Protein AF-A0A9D1H1B8-F1 (afdb_monomer_lite)

Secondary structure (DSSP, 8-state):
-HHHHHHHHHHHHHHHHHHHHHHHHHHHHHTS---------SHHHHHHHHHHHHHH-TTS-EEEEE----HHHHHHHHHHHHH-TTEEEEE-

Structure (mmCIF, N/CA/C/O backbone):
data_AF-A0A9D1H1B8-F1
#
_entry.id   AF-A0A9D1H1B8-F1
#
loop_
_atom_site.group_PDB
_atom_site.id
_atom_site.type_symbol
_atom_site.label_atom_id
_atom_site.label_alt_id
_atom_site.label_comp_id
_atom_site.label_asym_id
_atom_site.label_entity_id
_atom_site.label_seq_id
_atom_site.pdbx_PDB_ins_code
_atom_site.Cartn_x
_atom_site.Cartn_y
_atom_site.Cartn_z
_atom_site.occupancy
_atom_site.B_iso_or_equiv
_atom_site.auth_seq_id
_atom_site.auth_comp_id
_atom_site.auth_asym_id
_atom_site.auth_atom_id
_atom_site.pdbx_PDB_model_num
ATOM 1 N N . MET A 1 1 ? 4.278 0.724 -60.662 1.00 61.91 1 MET A N 1
ATOM 2 C CA . MET A 1 1 ? 4.460 1.867 -59.735 1.00 61.91 1 MET A CA 1
ATOM 3 C C . MET A 1 1 ? 3.502 1.814 -58.543 1.00 61.91 1 MET A C 1
ATOM 5 O O . MET A 1 1 ? 3.972 1.926 -57.423 1.00 61.91 1 MET A O 1
ATOM 9 N N . GLN A 1 2 ? 2.201 1.561 -58.735 1.00 66.50 2 GLN A N 1
ATOM 10 C CA . GLN A 1 2 ? 1.218 1.510 -57.635 1.00 66.50 2 GLN A CA 1
ATOM 11 C C . GLN A 1 2 ? 1.444 0.368 -56.618 1.00 66.50 2 GLN A C 1
ATOM 13 O O . GLN A 1 2 ? 1.323 0.590 -55.419 1.00 66.50 2 GLN A O 1
ATOM 18 N N . THR A 1 3 ? 1.859 -0.827 -57.056 1.00 73.62 3 THR A N 1
ATOM 19 C CA . THR A 1 3 ? 2.101 -1.983 -56.164 1.00 73.62 3 THR A CA 1
ATOM 20 C C . THR A 1 3 ? 3.218 -1.735 -55.147 1.00 73.62 3 THR A C 1
ATOM 22 O O . THR A 1 3 ? 3.091 -2.106 -53.985 1.00 73.62 3 THR A O 1
ATOM 25 N N . ALA A 1 4 ? 4.292 -1.057 -55.561 1.00 76.06 4 ALA A N 1
ATOM 26 C CA . ALA A 1 4 ? 5.395 -0.699 -54.670 1.00 76.06 4 ALA A CA 1
ATOM 27 C C . ALA A 1 4 ? 4.954 0.307 -53.590 1.00 76.06 4 ALA A C 1
ATOM 29 O O . ALA A 1 4 ? 5.362 0.189 -52.439 1.00 76.06 4 ALA A O 1
ATOM 30 N N . ALA A 1 5 ? 4.069 1.247 -53.940 1.00 79.56 5 ALA A N 1
ATOM 31 C CA . ALA A 1 5 ? 3.506 2.208 -52.993 1.00 79.56 5 ALA A CA 1
ATOM 32 C C . ALA A 1 5 ? 2.575 1.543 -51.964 1.00 79.56 5 ALA A C 1
ATOM 34 O O . ALA A 1 5 ? 2.617 1.891 -50.788 1.00 79.56 5 ALA A O 1
ATOM 35 N N . ILE A 1 6 ? 1.779 0.551 -52.379 1.00 84.62 6 ILE A N 1
ATOM 36 C CA . ILE A 1 6 ? 0.905 -0.206 -51.468 1.00 84.62 6 ILE A CA 1
ATOM 37 C C . ILE A 1 6 ? 1.736 -0.990 -50.447 1.00 84.62 6 ILE A C 1
ATOM 39 O O . ILE A 1 6 ? 1.474 -0.895 -49.252 1.00 84.62 6 ILE A O 1
ATOM 43 N N . ILE A 1 7 ? 2.780 -1.696 -50.898 1.00 87.00 7 ILE A N 1
ATOM 44 C CA . ILE A 1 7 ? 3.687 -2.440 -50.009 1.00 87.00 7 ILE A CA 1
ATOM 45 C C . ILE A 1 7 ? 4.341 -1.496 -48.992 1.00 87.00 7 ILE A C 1
ATOM 47 O O . ILE A 1 7 ? 4.406 -1.818 -47.806 1.00 87.00 7 ILE A O 1
ATOM 51 N N . LEU A 1 8 ? 4.768 -0.310 -49.436 1.00 86.94 8 LEU A N 1
ATOM 52 C CA . LEU A 1 8 ? 5.352 0.706 -48.562 1.00 86.94 8 LEU A CA 1
ATOM 53 C C . LEU A 1 8 ? 4.374 1.128 -47.451 1.00 86.94 8 LEU A C 1
ATOM 55 O O . LEU A 1 8 ? 4.740 1.131 -46.278 1.00 86.94 8 LEU A O 1
ATOM 59 N N . ILE A 1 9 ? 3.119 1.424 -47.805 1.00 86.94 9 ILE A N 1
ATOM 60 C CA . ILE A 1 9 ? 2.077 1.823 -46.846 1.00 86.94 9 ILE A CA 1
ATOM 61 C C . ILE A 1 9 ? 1.798 0.696 -45.845 1.00 86.94 9 ILE A C 1
ATOM 63 O O . ILE A 1 9 ? 1.715 0.947 -44.643 1.00 86.94 9 ILE A O 1
ATOM 67 N N . THR A 1 10 ? 1.702 -0.553 -46.307 1.00 85.25 10 THR A N 1
ATOM 68 C CA . THR A 1 10 ? 1.468 -1.707 -45.428 1.00 85.25 10 THR A CA 1
ATOM 69 C C . THR A 1 10 ? 2.597 -1.887 -44.414 1.00 85.25 10 THR A C 1
ATOM 71 O O . THR A 1 10 ? 2.325 -2.080 -43.230 1.00 85.25 10 THR A O 1
ATOM 74 N N . VAL A 1 11 ? 3.860 -1.762 -44.834 1.00 88.44 11 VAL A N 1
ATOM 75 C CA . VAL A 1 11 ? 5.014 -1.852 -43.922 1.00 88.44 11 VAL A CA 1
ATOM 76 C C . VAL A 1 11 ? 4.986 -0.726 -42.885 1.00 88.44 11 VAL A C 1
ATOM 78 O O . VAL A 1 11 ? 5.194 -0.986 -41.700 1.00 88.44 11 VAL A O 1
ATOM 81 N N . MET A 1 12 ? 4.665 0.506 -43.294 1.00 82.88 12 MET A N 1
ATOM 82 C CA . MET A 1 12 ? 4.555 1.635 -42.362 1.00 82.88 12 MET A CA 1
ATOM 83 C C . MET A 1 12 ? 3.455 1.420 -41.316 1.00 82.88 12 MET A C 1
ATOM 85 O O . MET A 1 12 ? 3.678 1.692 -40.138 1.00 82.88 12 MET A O 1
ATOM 89 N N . LEU A 1 13 ? 2.299 0.879 -41.714 1.00 87.44 13 LEU A N 1
ATOM 90 C CA . LEU A 1 13 ? 1.200 0.577 -40.792 1.00 87.44 13 LEU A CA 1
ATOM 91 C C . LEU A 1 13 ? 1.566 -0.523 -39.786 1.00 87.44 13 LEU A C 1
ATOM 93 O O . LEU A 1 13 ? 1.244 -0.395 -38.605 1.00 87.44 13 LEU A O 1
ATOM 97 N N . VAL A 1 14 ? 2.276 -1.570 -40.219 1.00 86.12 14 VAL A N 1
ATOM 98 C CA . VAL A 1 14 ? 2.738 -2.648 -39.326 1.00 86.12 14 VAL A CA 1
ATOM 99 C C . VAL A 1 14 ? 3.762 -2.127 -38.316 1.00 86.12 14 VAL A C 1
ATOM 101 O O . VAL A 1 14 ? 3.646 -2.419 -37.126 1.00 86.12 14 VAL A O 1
ATOM 104 N N . ILE A 1 15 ? 4.726 -1.313 -38.759 1.00 87.00 15 ILE A N 1
ATOM 105 C CA . ILE A 1 15 ? 5.718 -0.693 -37.866 1.00 87.00 15 ILE A CA 1
ATOM 106 C C . ILE A 1 15 ? 5.020 0.220 -36.856 1.00 87.00 15 ILE A C 1
ATOM 108 O O . ILE A 1 15 ? 5.301 0.142 -35.662 1.00 87.00 15 ILE A O 1
ATOM 112 N N . PHE A 1 16 ? 4.079 1.049 -37.307 1.00 82.12 16 PHE A N 1
ATOM 113 C CA . PHE A 1 16 ? 3.335 1.947 -36.429 1.00 82.12 16 PHE A CA 1
ATOM 114 C C . PHE A 1 16 ? 2.501 1.177 -35.395 1.00 82.12 16 PHE A C 1
ATOM 116 O O . PHE A 1 16 ? 2.539 1.504 -34.210 1.00 82.12 16 PHE A O 1
ATOM 123 N N . GLY A 1 17 ? 1.824 0.102 -35.809 1.00 77.50 17 GLY A N 1
ATOM 124 C CA . GLY A 1 17 ? 1.099 -0.792 -34.904 1.00 77.50 17 GLY A CA 1
ATOM 125 C C . GLY A 1 17 ? 2.011 -1.449 -33.862 1.00 77.50 17 GLY A C 1
ATOM 126 O O . GLY A 1 17 ? 1.671 -1.475 -32.680 1.00 77.50 17 GLY A O 1
ATOM 127 N N . ALA A 1 18 ? 3.197 -1.912 -34.268 1.00 79.88 18 ALA A N 1
ATOM 128 C CA . ALA A 1 18 ? 4.181 -2.494 -33.357 1.00 79.88 18 ALA A CA 1
ATOM 129 C C . ALA A 1 18 ? 4.727 -1.465 -32.351 1.00 79.88 18 ALA A C 1
ATOM 131 O O . ALA A 1 18 ? 4.854 -1.772 -31.166 1.00 79.88 18 ALA A O 1
ATOM 132 N N . VAL A 1 19 ? 4.998 -0.232 -32.793 1.00 77.56 19 VAL A N 1
ATOM 133 C CA . VAL A 1 19 ? 5.440 0.870 -31.920 1.00 77.56 19 VAL A CA 1
ATOM 134 C C . VAL A 1 19 ? 4.349 1.248 -30.918 1.00 77.56 19 VAL A C 1
ATOM 136 O O . VAL A 1 19 ? 4.641 1.377 -29.729 1.00 77.56 19 VAL A O 1
ATOM 139 N N . LEU A 1 20 ? 3.091 1.368 -31.355 1.00 74.94 20 LEU A N 1
ATOM 140 C CA . LEU A 1 20 ? 1.958 1.632 -30.463 1.00 74.94 20 LEU A CA 1
ATOM 141 C C . LEU A 1 20 ? 1.771 0.512 -29.432 1.00 74.94 20 LEU A C 1
ATOM 143 O O . LEU A 1 20 ? 1.563 0.795 -28.252 1.00 74.94 20 LEU A O 1
ATOM 147 N N . PHE A 1 21 ? 1.900 -0.750 -29.848 1.00 71.69 21 PHE A N 1
ATOM 148 C CA . PHE A 1 21 ? 1.793 -1.904 -28.955 1.00 71.69 21 PHE A CA 1
ATOM 149 C C . PHE A 1 21 ? 2.927 -1.945 -27.917 1.00 71.69 21 PHE A C 1
ATOM 151 O O . PHE A 1 21 ? 2.670 -2.144 -26.728 1.00 71.69 21 PHE A O 1
ATOM 158 N N . LEU A 1 22 ? 4.173 -1.692 -28.335 1.00 68.88 22 LEU A N 1
ATOM 159 C CA . LEU A 1 22 ? 5.340 -1.598 -27.446 1.00 68.88 22 LEU A CA 1
ATOM 160 C C . LEU A 1 22 ? 5.258 -0.399 -26.486 1.00 68.88 22 LEU A C 1
ATOM 162 O O . LEU A 1 22 ? 5.680 -0.500 -25.335 1.00 68.88 22 LEU A O 1
ATOM 166 N N . SER A 1 23 ? 4.697 0.728 -26.931 1.00 63.66 23 SER A N 1
ATOM 167 C CA . SER A 1 23 ? 4.476 1.907 -26.087 1.00 63.66 23 SER A CA 1
ATOM 168 C C . SER A 1 23 ? 3.385 1.657 -25.045 1.00 63.66 23 SER A C 1
ATOM 170 O O . SER A 1 23 ? 3.591 1.938 -23.867 1.00 63.66 23 SER A O 1
ATOM 172 N N . GLY A 1 24 ? 2.249 1.082 -25.450 1.00 57.62 24 GLY A N 1
ATOM 173 C CA . GLY A 1 24 ? 1.145 0.764 -24.542 1.00 57.62 24 GLY A CA 1
ATOM 174 C C . GLY A 1 24 ? 1.510 -0.302 -23.505 1.00 57.62 24 GLY A C 1
ATOM 175 O O . GLY A 1 24 ? 1.126 -0.186 -22.345 1.00 57.62 24 GLY A O 1
ATOM 176 N N . THR A 1 25 ? 2.309 -1.307 -23.880 1.00 58.84 25 THR A N 1
ATOM 177 C CA . THR A 1 25 ? 2.819 -2.310 -22.928 1.00 58.84 25 THR A CA 1
ATOM 178 C C . THR A 1 25 ? 3.855 -1.729 -21.967 1.00 58.84 25 THR A C 1
ATOM 180 O O . THR A 1 25 ? 3.825 -2.070 -20.786 1.00 58.84 25 THR A O 1
ATOM 183 N N . ARG A 1 26 ? 4.721 -0.803 -22.412 1.00 49.81 26 ARG A N 1
ATOM 184 C CA . ARG A 1 26 ? 5.615 -0.056 -21.508 1.00 49.81 26 ARG A CA 1
ATOM 185 C C . ARG A 1 26 ? 4.844 0.760 -20.469 1.00 49.81 26 ARG A C 1
ATOM 187 O O . ARG A 1 26 ? 5.218 0.710 -19.302 1.00 49.81 26 ARG A O 1
ATOM 194 N N . ASP A 1 27 ? 3.771 1.441 -20.865 1.00 50.25 27 ASP A N 1
ATOM 195 C CA . ASP A 1 27 ? 2.907 2.207 -19.950 1.00 50.25 27 ASP A CA 1
ATOM 196 C C . ASP A 1 27 ? 2.083 1.313 -19.010 1.00 50.25 27 ASP A C 1
ATOM 198 O O . ASP A 1 27 ? 1.843 1.664 -17.853 1.00 50.25 27 ASP A O 1
ATOM 202 N N . TYR A 1 28 ? 1.665 0.133 -19.474 1.00 47.84 28 TYR A N 1
ATOM 203 C CA . TYR A 1 28 ? 0.948 -0.833 -18.642 1.00 47.84 28 TYR A CA 1
ATOM 204 C C . TYR A 1 28 ? 1.862 -1.458 -17.576 1.00 47.84 28 TYR A C 1
ATOM 206 O O . TYR A 1 28 ? 1.452 -1.620 -16.430 1.00 47.84 28 TYR A O 1
ATOM 214 N N . ILE A 1 29 ? 3.122 -1.749 -17.921 1.00 50.62 29 ILE A N 1
ATOM 215 C CA . ILE A 1 29 ? 4.093 -2.368 -17.005 1.00 50.62 29 ILE A CA 1
ATOM 216 C C . ILE A 1 29 ? 4.660 -1.355 -15.995 1.00 50.62 29 ILE A C 1
ATOM 218 O O . ILE A 1 29 ? 4.965 -1.736 -14.867 1.00 50.62 29 ILE A O 1
ATOM 222 N N . THR A 1 30 ? 4.761 -0.065 -16.321 1.00 46.50 30 THR A N 1
ATOM 223 C CA . THR A 1 30 ? 5.228 0.963 -15.363 1.00 46.50 30 THR A CA 1
ATOM 224 C C . THR A 1 30 ? 4.132 1.509 -14.445 1.00 46.50 30 THR A C 1
ATOM 226 O O . THR A 1 30 ? 4.450 2.091 -13.410 1.00 46.50 30 THR A O 1
ATOM 229 N N . ARG A 1 31 ? 2.848 1.254 -14.738 1.00 47.94 31 ARG A N 1
ATOM 230 C CA . ARG A 1 31 ? 1.730 1.443 -13.788 1.00 47.94 31 ARG A CA 1
ATOM 231 C C . ARG A 1 31 ? 1.655 0.366 -12.696 1.00 47.94 31 ARG A C 1
ATOM 233 O O . ARG A 1 31 ? 0.751 0.404 -11.862 1.00 47.94 31 ARG A O 1
ATOM 240 N N . SER A 1 32 ? 2.596 -0.577 -12.678 1.00 47.94 32 SER A N 1
ATOM 241 C CA . SER A 1 32 ? 2.698 -1.620 -11.656 1.00 47.94 32 SER A CA 1
ATO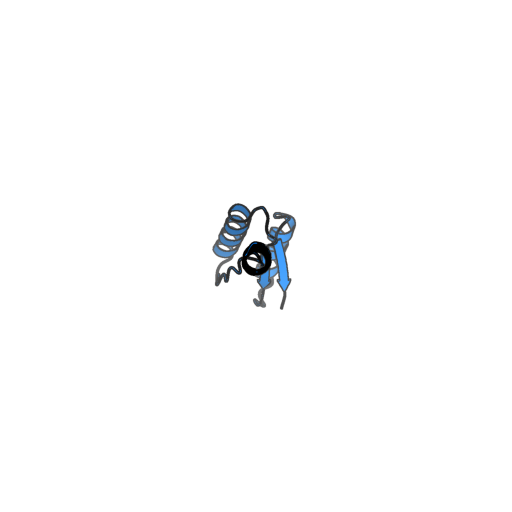M 242 C C . SER A 1 32 ? 3.184 -1.025 -10.332 1.00 47.94 32 SER A C 1
ATOM 244 O O . SER A 1 32 ? 4.379 -0.982 -10.068 1.00 47.94 32 SER A O 1
ATOM 246 N N . SER A 1 33 ? 2.231 -0.569 -9.517 1.00 51.09 33 SER A N 1
ATOM 247 C CA . SER A 1 33 ? 2.343 -0.313 -8.074 1.00 51.09 33 SER A CA 1
ATOM 248 C C . SER A 1 33 ? 3.459 0.661 -7.648 1.00 51.09 33 SER A C 1
ATOM 250 O O . SER A 1 33 ? 4.608 0.249 -7.507 1.00 51.09 33 SER A O 1
ATOM 252 N N . PRO A 1 34 ? 3.167 1.946 -7.359 1.00 56.31 34 PRO A N 1
ATOM 253 C CA . PRO A 1 34 ? 4.160 2.840 -6.765 1.00 56.31 34 PRO A CA 1
ATOM 254 C C . PRO A 1 34 ? 4.690 2.244 -5.448 1.00 56.31 34 PRO A C 1
ATOM 256 O O . PRO A 1 34 ? 3.971 2.150 -4.455 1.00 56.31 34 PRO A O 1
ATOM 259 N N . PHE A 1 35 ? 5.955 1.818 -5.443 1.00 56.81 35 PHE A N 1
ATOM 260 C CA . PHE A 1 35 ? 6.619 1.290 -4.254 1.00 56.81 35 PHE A CA 1
ATOM 261 C C . PHE A 1 35 ? 7.087 2.452 -3.378 1.00 56.81 35 PHE A C 1
ATOM 263 O O . PHE A 1 35 ? 8.006 3.188 -3.7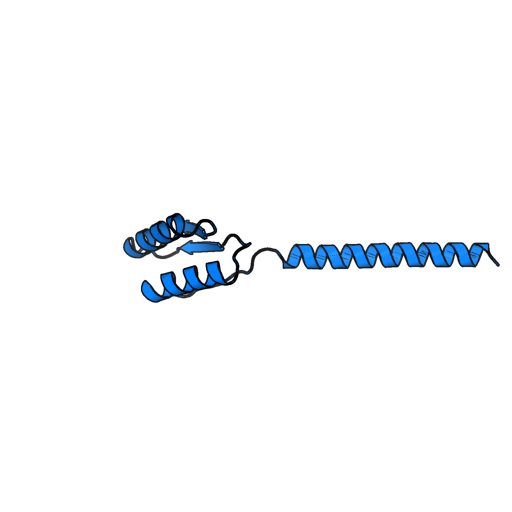37 1.00 56.81 35 PHE A O 1
ATOM 270 N N . LEU A 1 36 ? 6.461 2.616 -2.213 1.00 61.34 36 LEU A N 1
ATOM 271 C CA . LEU A 1 36 ? 6.854 3.607 -1.217 1.00 61.34 36 LEU A CA 1
ATOM 272 C C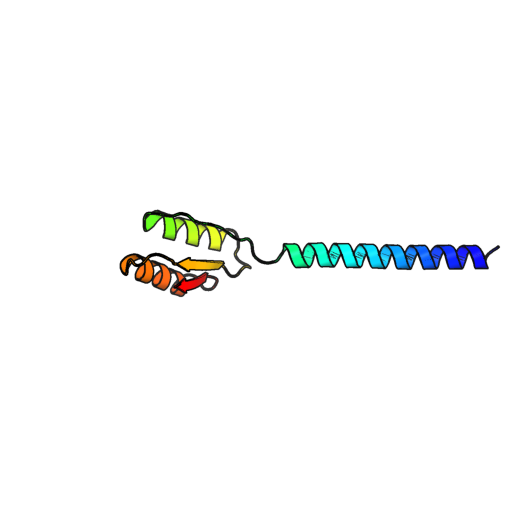 . LEU A 1 36 ? 7.606 2.907 -0.080 1.00 61.34 36 LEU A C 1
ATOM 274 O O . LEU A 1 36 ? 7.017 2.171 0.710 1.00 61.34 36 LEU A O 1
ATOM 278 N N . LEU A 1 37 ? 8.914 3.141 0.017 1.00 60.72 37 LEU A N 1
ATOM 279 C CA . LEU A 1 37 ? 9.715 2.678 1.149 1.00 60.72 37 LEU A CA 1
ATOM 280 C C . LEU A 1 37 ? 9.640 3.709 2.277 1.00 60.72 37 LEU A C 1
ATOM 282 O O . LEU A 1 37 ? 10.210 4.795 2.181 1.00 60.72 37 LEU A O 1
ATOM 286 N N . LEU A 1 38 ? 8.942 3.358 3.355 1.00 64.50 38 LEU A N 1
ATOM 287 C CA . LEU A 1 38 ? 8.836 4.181 4.556 1.00 64.50 38 LEU A CA 1
ATOM 288 C C . LEU A 1 38 ? 9.732 3.609 5.652 1.00 64.50 38 LEU A C 1
ATOM 290 O O . LEU A 1 38 ? 9.448 2.556 6.216 1.00 64.50 38 LEU A O 1
ATOM 294 N N . ASN A 1 39 ? 10.812 4.318 5.972 1.00 64.44 39 ASN A N 1
ATOM 295 C CA . ASN A 1 39 ? 11.619 4.033 7.155 1.00 64.44 39 ASN A CA 1
ATOM 296 C C . ASN A 1 39 ? 11.105 4.882 8.319 1.00 64.44 39 ASN A C 1
ATOM 298 O O . ASN A 1 39 ? 11.590 5.988 8.552 1.00 64.44 39 ASN A O 1
ATOM 302 N N . ALA A 1 40 ? 10.082 4.393 9.009 1.00 64.50 40 ALA A N 1
ATOM 303 C CA . ALA A 1 40 ? 9.474 5.116 10.111 1.00 64.50 40 ALA A CA 1
ATOM 304 C C . ALA A 1 40 ? 9.787 4.419 11.440 1.00 64.50 40 ALA A C 1
ATOM 306 O O . ALA A 1 40 ? 9.549 3.227 11.615 1.00 64.50 40 ALA A O 1
ATOM 307 N N . ARG A 1 41 ? 10.371 5.186 12.368 1.00 67.62 41 ARG A N 1
ATOM 308 C CA . ARG A 1 41 ? 10.838 4.716 13.686 1.00 67.62 41 ARG A CA 1
ATOM 309 C C . ARG A 1 41 ? 9.856 5.012 14.825 1.00 67.62 41 ARG A C 1
ATOM 311 O O . ARG A 1 41 ? 10.127 4.645 15.958 1.00 67.62 41 ARG A O 1
ATOM 318 N N . ASN A 1 42 ? 8.757 5.709 14.532 1.00 76.00 42 ASN A N 1
ATOM 319 C CA . ASN A 1 42 ? 7.744 6.122 15.502 1.00 76.00 42 ASN A CA 1
ATOM 320 C C . ASN A 1 42 ? 6.339 5.899 14.912 1.00 76.00 42 ASN A C 1
ATOM 322 O O . ASN A 1 42 ? 6.122 6.140 13.721 1.00 76.00 42 ASN A O 1
ATOM 326 N N . LYS A 1 43 ? 5.402 5.473 15.763 1.00 77.62 43 LYS A N 1
ATOM 327 C CA . LYS A 1 43 ? 3.978 5.244 15.491 1.00 77.62 43 LYS A CA 1
ATOM 328 C C . LYS A 1 43 ? 3.328 6.371 14.692 1.00 77.62 43 LYS A C 1
ATOM 330 O O . LYS A 1 43 ? 2.759 6.110 13.634 1.00 77.62 43 LYS A O 1
ATOM 335 N N . ASP A 1 44 ? 3.467 7.613 15.151 1.00 82.31 44 ASP A N 1
ATOM 336 C CA . ASP A 1 44 ? 2.773 8.757 14.542 1.00 82.31 44 ASP A CA 1
ATOM 337 C C . ASP A 1 44 ? 3.221 8.985 13.093 1.00 82.31 44 ASP A C 1
ATOM 339 O O . ASP A 1 44 ? 2.432 9.321 12.209 1.00 82.31 44 ASP A O 1
ATOM 343 N N . SER A 1 45 ? 4.507 8.742 12.827 1.00 83.38 45 SER A N 1
ATOM 344 C CA . SER A 1 45 ? 5.084 8.868 11.491 1.00 83.38 45 SER A CA 1
ATOM 345 C C . SER A 1 45 ? 4.556 7.792 10.540 1.00 83.38 45 SER A C 1
ATOM 347 O O . SER A 1 45 ? 4.345 8.080 9.359 1.00 83.38 45 SER A O 1
ATOM 349 N N . ILE A 1 46 ? 4.306 6.578 11.041 1.00 84.19 46 ILE A N 1
ATOM 350 C CA . ILE A 1 46 ? 3.753 5.472 10.249 1.00 84.19 46 ILE A CA 1
ATOM 351 C C . ILE A 1 46 ? 2.318 5.773 9.873 1.00 84.19 46 ILE A C 1
ATOM 353 O O . ILE A 1 46 ? 1.996 5.777 8.689 1.00 84.19 46 ILE A O 1
ATOM 357 N N . GLU A 1 47 ? 1.479 6.088 10.855 1.00 86.19 47 GLU A N 1
ATOM 358 C CA . GLU A 1 47 ? 0.077 6.401 10.603 1.00 86.19 47 GLU A CA 1
ATOM 359 C C . GLU A 1 47 ? -0.067 7.565 9.617 1.00 86.19 47 GLU A C 1
ATOM 361 O O . GLU A 1 47 ? -0.769 7.440 8.610 1.00 86.19 47 GLU A O 1
ATOM 366 N N . TYR A 1 48 ? 0.664 8.661 9.840 1.00 87.50 48 TYR A N 1
ATOM 367 C CA . TYR A 1 48 ? 0.657 9.799 8.928 1.00 87.50 48 TYR A CA 1
ATOM 368 C C . TYR A 1 48 ? 1.062 9.398 7.504 1.00 87.50 48 TYR A C 1
ATOM 370 O O . TYR A 1 48 ? 0.401 9.777 6.535 1.00 87.50 48 TYR A O 1
ATOM 378 N N . SER A 1 49 ? 2.135 8.618 7.362 1.00 85.94 49 SER A N 1
ATOM 379 C CA . SER A 1 49 ? 2.662 8.241 6.048 1.00 85.94 49 SER A CA 1
ATOM 380 C C . SER A 1 49 ? 1.724 7.300 5.299 1.00 85.94 49 SER A C 1
ATOM 382 O O . SER A 1 49 ? 1.516 7.480 4.099 1.00 85.94 49 SER A O 1
ATOM 384 N N . VAL A 1 50 ? 1.110 6.343 5.998 1.00 86.06 50 VAL A N 1
ATOM 385 C CA . VAL A 1 50 ? 0.141 5.405 5.419 1.00 86.06 50 VAL A CA 1
ATOM 386 C C . VAL A 1 50 ? -1.121 6.141 4.977 1.00 86.06 50 VAL A C 1
ATOM 388 O O . VAL A 1 50 ? -1.538 6.000 3.828 1.00 86.06 50 VAL A O 1
ATOM 391 N N . ARG A 1 51 ? -1.683 7.007 5.829 1.00 88.50 51 ARG A N 1
ATOM 392 C CA . ARG A 1 51 ? -2.856 7.827 5.477 1.00 88.50 51 ARG A CA 1
ATOM 393 C C . ARG A 1 51 ? -2.567 8.760 4.306 1.00 88.50 51 ARG A C 1
ATOM 395 O O . ARG A 1 51 ? -3.390 8.912 3.403 1.00 88.50 51 ARG A O 1
ATOM 402 N N . ARG A 1 52 ? -1.382 9.374 4.290 1.00 87.69 52 ARG A N 1
ATOM 403 C CA . ARG A 1 52 ? -0.943 10.226 3.182 1.00 87.69 52 ARG A CA 1
ATOM 404 C C . ARG A 1 52 ? -0.814 9.430 1.885 1.00 87.69 52 ARG A C 1
ATOM 406 O O . ARG A 1 52 ? -1.258 9.920 0.851 1.00 87.69 52 ARG A O 1
ATOM 413 N N . ALA A 1 53 ? -0.250 8.224 1.930 1.00 83.69 53 ALA A N 1
ATOM 414 C CA . ALA A 1 53 ? -0.145 7.349 0.767 1.00 83.69 53 ALA A CA 1
ATOM 415 C C . ALA A 1 53 ? -1.531 6.945 0.240 1.00 83.69 53 ALA A C 1
ATOM 417 O O . ALA A 1 53 ? -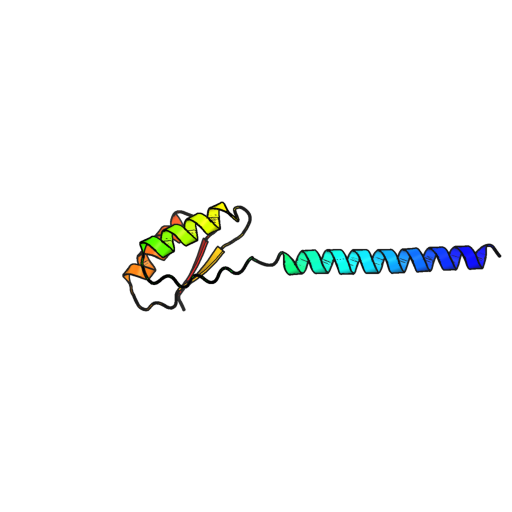1.788 7.100 -0.951 1.00 83.69 53 ALA A O 1
ATOM 418 N N . ALA A 1 54 ? -2.453 6.539 1.117 1.00 84.62 54 ALA A N 1
ATOM 419 C CA . ALA A 1 54 ? -3.828 6.198 0.743 1.00 84.62 54 ALA A CA 1
ATOM 420 C C . ALA A 1 54 ? -4.545 7.362 0.046 1.00 84.62 54 ALA A C 1
ATOM 422 O O . ALA A 1 54 ? -5.196 7.174 -0.980 1.00 84.62 54 ALA A O 1
ATOM 423 N N . LYS A 1 55 ? -4.347 8.588 0.544 1.00 87.38 55 LYS A N 1
ATOM 424 C CA . LYS A 1 55 ? -4.909 9.798 -0.065 1.00 87.38 55 LYS A CA 1
ATOM 425 C C . LYS A 1 55 ? -4.281 10.145 -1.417 1.00 87.38 55 LYS A C 1
ATOM 427 O O . LYS A 1 55 ? -4.978 10.638 -2.299 1.00 87.38 55 LYS A O 1
ATOM 432 N N . LEU A 1 56 ? -2.971 9.947 -1.571 1.00 84.62 56 LEU A N 1
ATOM 433 C CA . LEU A 1 56 ? -2.256 10.239 -2.819 1.00 84.62 56 LEU A CA 1
ATOM 434 C C . LEU A 1 56 ? -2.557 9.212 -3.916 1.00 84.62 56 LEU A C 1
ATOM 436 O O . LEU A 1 56 ? -2.519 9.557 -5.096 1.00 84.62 56 LEU A O 1
ATOM 440 N N . TYR A 1 57 ? -2.873 7.976 -3.531 1.00 82.44 57 TYR A N 1
ATOM 441 C CA . TYR A 1 57 ? -3.049 6.850 -4.444 1.00 82.44 57 TYR A CA 1
ATOM 442 C C . TYR A 1 57 ? -4.390 6.123 -4.214 1.00 82.44 57 TYR A C 1
ATOM 444 O O . TYR A 1 57 ? -4.394 4.925 -3.932 1.00 82.44 57 TYR A O 1
ATOM 452 N N . PRO A 1 58 ? -5.545 6.800 -4.373 1.00 80.62 58 PRO A N 1
ATOM 453 C CA . PRO A 1 58 ? -6.858 6.240 -4.029 1.00 80.62 58 PRO A CA 1
ATOM 454 C C . PRO A 1 58 ? -7.287 5.043 -4.897 1.00 80.62 58 PRO A C 1
ATOM 456 O O . PRO A 1 58 ? -8.193 4.312 -4.522 1.00 80.62 58 PRO A O 1
ATOM 459 N N . GLY A 1 59 ? -6.653 4.832 -6.056 1.00 80.50 59 GLY A N 1
ATOM 460 C CA . GLY A 1 59 ? -6.921 3.697 -6.952 1.00 80.50 59 GLY A CA 1
ATOM 461 C C . GLY A 1 59 ? -5.927 2.539 -6.839 1.00 80.50 59 GLY A C 1
ATOM 462 O O . GLY A 1 59 ? -5.971 1.633 -7.665 1.00 80.50 59 GLY A O 1
ATOM 463 N N . TYR A 1 60 ? -5.001 2.585 -5.878 1.00 78.81 60 TYR A N 1
ATOM 464 C CA . TYR A 1 60 ? -3.936 1.592 -5.741 1.00 78.81 60 TYR A CA 1
ATOM 465 C C . TYR A 1 60 ? -4.054 0.839 -4.424 1.00 78.81 60 TYR A C 1
ATOM 467 O O . TYR A 1 60 ? -4.388 1.424 -3.397 1.00 78.81 60 TYR A O 1
ATOM 475 N N . THR A 1 61 ? -3.703 -0.444 -4.450 1.00 81.88 61 THR A N 1
ATOM 476 C CA . THR A 1 61 ? -3.482 -1.232 -3.237 1.00 81.88 61 THR A CA 1
ATOM 477 C C . THR A 1 61 ? -2.087 -0.944 -2.683 1.00 81.88 61 THR A C 1
ATOM 479 O O . THR A 1 61 ? -1.086 -1.056 -3.392 1.00 81.88 61 THR A O 1
ATOM 482 N N . ILE A 1 62 ? -2.015 -0.568 -1.412 1.00 81.00 62 ILE A N 1
ATOM 483 C CA . ILE A 1 62 ? -0.797 -0.200 -0.696 1.00 81.00 62 ILE A CA 1
ATOM 484 C C . ILE A 1 62 ? -0.335 -1.399 0.122 1.00 81.00 62 ILE A C 1
ATOM 486 O O . ILE A 1 62 ? -0.977 -1.785 1.094 1.00 81.00 62 ILE A O 1
ATOM 490 N N . TYR A 1 63 ? 0.814 -1.961 -0.239 1.00 81.44 63 TYR A N 1
ATOM 491 C CA . TYR A 1 63 ? 1.431 -3.058 0.500 1.00 81.44 63 TYR A CA 1
ATOM 492 C C . TYR A 1 63 ? 2.443 -2.516 1.506 1.00 81.44 63 TYR A C 1
ATOM 494 O O . TYR A 1 63 ? 3.377 -1.804 1.136 1.00 81.44 63 TYR A O 1
ATOM 502 N N . ILE A 1 64 ? 2.287 -2.885 2.775 1.00 81.81 64 ILE A N 1
ATOM 503 C CA . ILE A 1 64 ? 3.198 -2.499 3.854 1.00 81.81 64 ILE A CA 1
ATOM 504 C C . ILE A 1 64 ? 3.855 -3.756 4.403 1.00 81.81 64 ILE A C 1
ATOM 506 O O . ILE A 1 64 ? 3.187 -4.623 4.963 1.00 81.81 64 ILE A O 1
ATOM 510 N N . VAL A 1 65 ? 5.178 -3.840 4.272 1.00 82.31 65 VAL A N 1
ATOM 511 C CA . VAL A 1 65 ? 5.965 -4.940 4.836 1.00 82.31 65 VAL A CA 1
ATOM 512 C C . VAL A 1 65 ? 6.464 -4.537 6.218 1.00 82.31 65 VAL A C 1
ATOM 514 O O . VAL A 1 65 ? 7.358 -3.700 6.347 1.00 82.31 65 VAL A O 1
ATOM 517 N N . ASN A 1 66 ? 5.899 -5.147 7.253 1.00 82.31 66 ASN A N 1
ATOM 518 C CA . ASN A 1 66 ? 6.343 -4.969 8.624 1.00 82.31 66 ASN A CA 1
ATOM 519 C C . ASN A 1 66 ? 7.432 -5.987 8.966 1.00 82.31 66 ASN A C 1
ATOM 521 O O . ASN A 1 66 ? 7.166 -7.185 8.977 1.00 82.31 66 ASN A O 1
ATOM 525 N N . ARG A 1 67 ? 8.631 -5.493 9.287 1.00 82.81 67 ARG A N 1
ATOM 526 C CA . ARG A 1 67 ? 9.757 -6.297 9.801 1.00 82.81 67 ARG A CA 1
ATOM 527 C C . ARG A 1 67 ? 10.038 -6.049 11.285 1.00 82.81 67 ARG A C 1
ATOM 529 O O . ARG A 1 67 ? 11.025 -6.548 11.816 1.00 82.81 67 ARG A O 1
ATOM 536 N N . SER A 1 68 ? 9.233 -5.214 11.945 1.00 80.38 68 SER A N 1
ATOM 537 C CA . SER A 1 68 ? 9.431 -4.915 13.359 1.00 80.38 68 SER A CA 1
ATOM 538 C C . SER A 1 68 ? 8.954 -6.0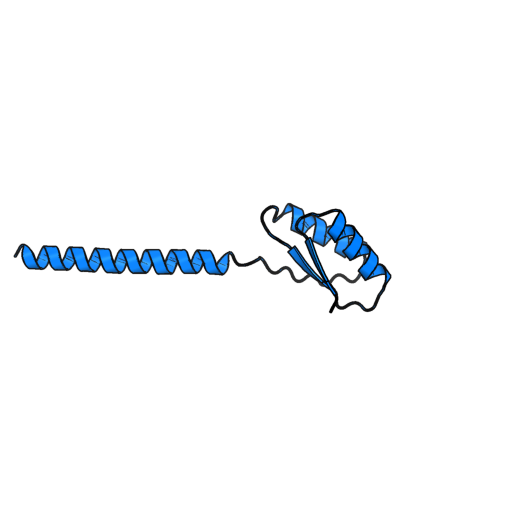91 14.221 1.00 80.38 68 SER A C 1
ATOM 540 O O . SER A 1 68 ? 7.831 -6.575 14.024 1.00 80.38 68 SER A O 1
ATOM 542 N N . PRO A 1 69 ? 9.755 -6.540 15.206 1.00 82.19 69 PRO A N 1
ATOM 543 C CA . PRO A 1 69 ? 9.307 -7.519 16.192 1.00 82.19 69 PRO A CA 1
ATOM 544 C C . PRO A 1 69 ? 8.355 -6.911 17.237 1.00 82.19 69 PRO A C 1
ATOM 546 O O . PRO A 1 69 ? 7.767 -7.652 18.019 1.00 82.19 69 PRO A O 1
ATOM 549 N N . ASP A 1 70 ? 8.200 -5.584 17.257 1.00 86.31 70 ASP A N 1
ATOM 550 C CA . ASP A 1 70 ? 7.382 -4.865 18.231 1.00 86.31 70 ASP A CA 1
ATOM 551 C C . ASP A 1 70 ? 5.873 -5.184 18.077 1.00 86.31 70 ASP A C 1
ATOM 553 O O . ASP A 1 70 ? 5.293 -4.947 17.007 1.00 86.31 70 ASP A O 1
ATOM 557 N N . PRO A 1 71 ? 5.208 -5.717 19.122 1.00 83.94 71 PRO A N 1
ATOM 558 C CA . PRO A 1 71 ? 3.776 -5.997 19.089 1.00 83.94 71 PRO A CA 1
ATOM 559 C C . PRO A 1 71 ? 2.912 -4.734 18.976 1.00 83.94 71 PRO A C 1
ATOM 561 O O . PRO A 1 71 ? 1.838 -4.804 18.373 1.00 83.94 71 PRO A O 1
ATOM 564 N N . GLU A 1 72 ? 3.359 -3.584 19.493 1.00 84.50 72 GLU A N 1
ATOM 565 C CA . GLU A 1 72 ? 2.612 -2.327 19.369 1.00 84.50 72 GLU A CA 1
ATOM 566 C C . GLU A 1 72 ? 2.537 -1.901 17.898 1.00 84.50 72 GLU A C 1
ATOM 568 O O . GLU A 1 72 ? 1.460 -1.594 17.379 1.00 84.50 72 GLU A O 1
ATOM 573 N N . MET A 1 73 ? 3.664 -2.006 17.188 1.00 82.38 73 MET A N 1
ATOM 574 C CA . MET A 1 73 ? 3.740 -1.759 15.751 1.00 82.38 73 MET A CA 1
ATOM 575 C C . MET A 1 73 ? 2.740 -2.602 14.955 1.00 82.38 73 MET A C 1
ATOM 577 O O . MET A 1 73 ? 2.022 -2.097 14.087 1.00 82.38 73 MET A O 1
ATOM 581 N N . ARG A 1 74 ? 2.653 -3.899 15.274 1.00 86.12 74 ARG A N 1
ATOM 582 C CA . ARG A 1 74 ? 1.698 -4.814 14.633 1.00 86.12 74 ARG A CA 1
ATOM 583 C C . ARG A 1 74 ? 0.256 -4.398 14.896 1.00 86.12 74 ARG A C 1
ATOM 585 O O . ARG A 1 74 ? -0.560 -4.452 13.975 1.00 86.12 74 ARG A O 1
ATOM 592 N N . ALA A 1 75 ? -0.061 -3.977 16.119 1.00 87.75 75 ALA A N 1
ATOM 593 C CA . ALA A 1 75 ? -1.402 -3.528 16.476 1.00 87.75 75 ALA A CA 1
ATOM 594 C C . ALA A 1 75 ? -1.816 -2.285 15.672 1.00 87.75 75 ALA A C 1
ATOM 596 O O . ALA A 1 75 ? -2.918 -2.254 15.124 1.00 87.75 75 ALA A O 1
ATOM 597 N N . ILE A 1 76 ? -0.916 -1.309 15.522 1.00 87.38 76 ILE A N 1
ATOM 598 C CA . ILE A 1 76 ? -1.157 -0.083 14.745 1.00 87.38 76 ILE A CA 1
ATOM 599 C C . ILE A 1 76 ? -1.402 -0.406 13.273 1.00 87.38 76 ILE A C 1
ATOM 601 O O . ILE A 1 76 ? -2.401 0.021 12.701 1.00 87.38 76 ILE A O 1
ATOM 605 N N . LEU A 1 77 ? -0.520 -1.196 12.658 1.00 86.75 77 LEU A N 1
ATOM 606 C CA . LEU A 1 77 ? -0.667 -1.576 11.253 1.00 86.75 77 LEU A CA 1
ATOM 607 C C . LEU A 1 77 ? -1.951 -2.377 11.015 1.00 86.75 77 LEU A C 1
ATOM 609 O O . LEU A 1 77 ? -2.626 -2.174 10.011 1.00 86.75 77 LEU A O 1
ATOM 613 N N . THR A 1 78 ? -2.331 -3.235 11.962 1.00 88.25 78 THR A N 1
ATOM 614 C CA . THR A 1 78 ? -3.598 -3.976 11.905 1.00 88.25 78 THR A CA 1
ATOM 615 C C . THR A 1 78 ? -4.806 -3.046 12.015 1.00 88.25 78 THR A C 1
ATOM 617 O O . THR A 1 78 ? -5.798 -3.265 11.322 1.00 88.25 78 THR A O 1
AT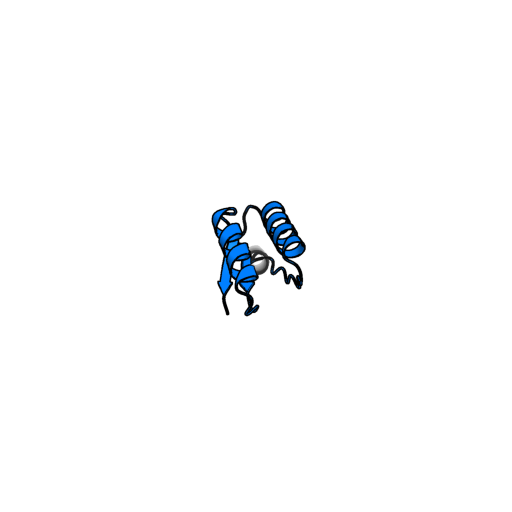OM 620 N N . ALA A 1 79 ? -4.740 -2.006 12.850 1.00 89.25 79 ALA A N 1
ATOM 621 C CA . ALA A 1 79 ? -5.788 -0.992 12.933 1.00 89.25 79 ALA A CA 1
ATOM 622 C C . ALA A 1 79 ? -5.907 -0.203 11.619 1.00 89.25 79 ALA A C 1
ATOM 624 O O . ALA A 1 79 ? -7.009 -0.052 11.102 1.00 89.25 79 ALA A O 1
ATOM 625 N N . LEU A 1 80 ? -4.780 0.207 11.027 1.00 87.88 80 LEU A N 1
ATOM 626 C CA . LEU A 1 80 ? -4.753 0.904 9.736 1.00 87.88 80 LEU A CA 1
ATOM 627 C C . LEU A 1 80 ? -5.310 0.046 8.595 1.00 87.88 80 LEU A C 1
ATOM 629 O O . LEU A 1 80 ? -6.037 0.558 7.755 1.00 87.88 80 LEU A O 1
ATOM 633 N N . ASN A 1 81 ? -5.030 -1.258 8.598 1.00 87.62 81 ASN A N 1
ATOM 634 C CA . ASN A 1 81 ? -5.573 -2.215 7.631 1.00 87.62 81 ASN A CA 1
ATOM 635 C C . ASN A 1 81 ? -7.106 -2.334 7.682 1.00 87.62 81 ASN A C 1
ATOM 637 O O . ASN A 1 81 ? -7.729 -2.724 6.705 1.00 87.62 81 ASN A O 1
ATOM 641 N N . ARG A 1 82 ? -7.716 -2.065 8.844 1.00 88.44 82 ARG A N 1
ATOM 642 C CA . ARG A 1 82 ? -9.178 -2.096 9.021 1.00 88.44 82 ARG A CA 1
ATOM 643 C C . ARG A 1 82 ? -9.840 -0.761 8.696 1.00 88.44 82 ARG A C 1
ATOM 645 O O . ARG A 1 82 ? -11.011 -0.749 8.350 1.00 88.44 82 ARG A O 1
ATOM 652 N N . ASP A 1 83 ? -9.110 0.334 8.881 1.00 89.75 83 ASP A N 1
ATOM 653 C CA . ASP A 1 83 ? -9.591 1.701 8.659 1.00 89.75 83 ASP A CA 1
ATOM 654 C C . ASP A 1 83 ? -9.431 2.147 7.196 1.00 89.75 83 ASP A C 1
ATOM 656 O O . ASP A 1 83 ? -10.121 3.050 6.733 1.00 89.75 83 ASP A O 1
ATOM 660 N N . ILE A 1 84 ? -8.501 1.529 6.462 1.00 86.88 84 ILE A N 1
ATOM 661 C CA . ILE A 1 84 ? -8.136 1.917 5.102 1.00 86.88 84 ILE A CA 1
ATOM 662 C C . ILE A 1 84 ? -8.260 0.701 4.176 1.00 86.88 84 ILE A C 1
ATOM 664 O O . ILE A 1 84 ? -7.372 -0.148 4.129 1.00 86.88 84 ILE A O 1
ATOM 668 N N . ASP A 1 85 ? -9.340 0.663 3.392 1.00 84.06 85 ASP A N 1
ATOM 669 C CA . ASP A 1 85 ? -9.721 -0.486 2.551 1.00 84.06 85 ASP A CA 1
ATOM 670 C C . ASP A 1 85 ? -8.663 -0.910 1.520 1.00 84.06 85 ASP A C 1
ATOM 672 O O . ASP A 1 85 ? -8.636 -2.059 1.080 1.00 84.06 85 ASP A O 1
ATOM 676 N N . ASN A 1 86 ? -7.792 0.010 1.099 1.00 81.00 86 ASN A N 1
ATOM 677 C CA . ASN A 1 86 ? -6.772 -0.253 0.089 1.00 81.00 86 ASN A CA 1
ATOM 678 C C . ASN A 1 86 ? -5.382 -0.544 0.670 1.00 81.00 86 ASN A C 1
ATOM 680 O O . ASN A 1 86 ? -4.418 -0.565 -0.090 1.00 81.00 86 ASN A O 1
ATOM 684 N N . VAL A 1 87 ? -5.245 -0.768 1.977 1.00 84.75 87 VAL A N 1
ATOM 685 C CA . VAL A 1 87 ? -3.973 -1.151 2.608 1.00 84.75 87 VAL A CA 1
ATOM 686 C C . VAL A 1 87 ? -3.933 -2.665 2.821 1.00 84.75 87 VAL A C 1
ATOM 688 O O . VAL A 1 87 ? -4.944 -3.281 3.119 1.00 84.75 87 VAL A O 1
ATOM 691 N N . ILE A 1 88 ? -2.762 -3.278 2.644 1.00 83.38 88 ILE A N 1
ATOM 692 C CA . ILE A 1 88 ? -2.494 -4.687 2.948 1.00 83.38 88 ILE A CA 1
ATOM 693 C C . ILE A 1 88 ? -1.195 -4.773 3.747 1.00 83.38 88 ILE A C 1
ATOM 695 O O . ILE A 1 88 ? -0.149 -4.287 3.312 1.00 83.38 88 ILE A O 1
ATOM 699 N N . ILE A 1 89 ? -1.244 -5.430 4.908 1.00 83.94 89 ILE A N 1
ATOM 700 C CA . ILE A 1 89 ? -0.083 -5.612 5.788 1.00 83.94 89 ILE A CA 1
ATOM 701 C C . ILE A 1 89 ? 0.515 -7.007 5.611 1.00 83.94 89 ILE A C 1
ATOM 703 O O . ILE A 1 89 ? -0.169 -8.016 5.774 1.00 83.94 89 ILE A O 1
ATOM 707 N N . ILE A 1 90 ? 1.819 -7.060 5.352 1.00 82.75 90 ILE A N 1
ATOM 708 C CA . ILE A 1 90 ? 2.619 -8.283 5.286 1.00 82.75 90 ILE A CA 1
ATOM 709 C C . ILE A 1 90 ? 3.558 -8.277 6.492 1.00 82.75 90 ILE A C 1
ATOM 711 O O . ILE A 1 90 ? 4.487 -7.475 6.550 1.00 82.75 90 ILE A O 1
ATOM 715 N N . ASN A 1 91 ? 3.317 -9.155 7.465 1.00 75.69 91 ASN A N 1
ATOM 716 C CA . ASN A 1 91 ? 4.220 -9.340 8.601 1.00 75.69 91 ASN A CA 1
ATOM 717 C C . ASN A 1 91 ? 5.264 -10.398 8.224 1.00 75.69 91 ASN A C 1
ATOM 719 O O . ASN A 1 91 ? 4.892 -11.553 8.013 1.00 75.69 91 ASN A O 1
ATOM 723 N N . ALA A 1 92 ? 6.527 -9.985 8.105 1.00 68.62 92 ALA A N 1
ATOM 724 C CA . ALA A 1 92 ? 7.658 -10.824 7.706 1.00 68.62 92 ALA A CA 1
ATOM 725 C C . ALA A 1 92 ? 8.650 -11.031 8.856 1.00 68.62 92 ALA A C 1
ATOM 727 O O . ALA A 1 92 ? 8.735 -10.139 9.734 1.00 68.62 92 ALA A O 1
#

Foldseek 3Di:
DVVVVVVVVVVVVVVVVVVVVVVVVVVVVVPPDDDDDDPDPDLVSVLVVLVVVCVVCVPAQAEDEDADPDPVVVVSLVVVCVVRVRYDYHYD

pLDDT: mean 77.1, std 12.14, range [46.5, 89.75]

Sequence (92 aa):
MQTAAIILITVMLVIFGAVLFLSGTRDYITRSSPFLLLNARNKDSIEYSVRRAAKLYPGYTIYIVNRSPDPEMRAILTALNRDIDNVIIINA

Organism: NCBI:txid2840894

Radius of gyration: 23.38 Å; chains: 1; bounding box: 21×21×79 Å

=== Feature glossary ===
The record interleaves many kinds of information about one protein. Here is each kind framed as the question it answers.

Q: Are the domains correctly placed relative to each other?
A: Predicted aligned error is AlphaFold's pairwise confidence. Unlike pLDDT (per-residue), PAE is per-residue-pair and captures whether two parts of the structure are correctly placed relative to each other. Units are ångströms of expected positional error.

Q: Which residues are in helices, strands, or loops?
A: Eight-state secondary structure (DSSP): H is the canonical α-helix, G the tighter 3₁₀-helix, I the wider π-helix; E/B are β-structure, T and S are turns and bends, and '-' is everything else. DSSP derives these from the pattern of main-chain N–H···O=C hydrogen bonds, not from the sequence.

Q: What if only a Cα trace is available?
A: P-SEA three-state annotation labels each residue as helix, strand, or coil based purely on the geometry of the Cα trace. It serves as a fallback when the full backbone (and thus DSSP) is unavailable.

Q: What are the backbone torsion angles?
A: φ (phi) and ψ (psi) are the two rotatable backbone dihedrals per residue: φ is the C(i-1)–N–Cα–C torsion, ψ is the N–Cα–C–N(i+1) torsion, both in degrees on (−180°, 180°]. α-helical residues cluster near (−60°, −45°); β-strand residues near (−120°, +130°). A Ramachandran plot is simply a scatter of (φ, ψ) for every residue.

Q: What known structures does this most resemble?
A: Structural nearest neighbors (via Foldseek easy-search vs the PDB). Reported per hit: target PDB id, E-value, and alignment TM-score. A TM-score above ~0.5 is the conventional threshold for 'same fold'.

Q: What family and function is it annotated with?
A: Database cross-references. InterPro integrates a dozen domain/family signature databases into unified entries with residue-range hits. GO terms attach function/process/location labels with evidence codes. CATH codes position the fold in a four-level structural taxonomy. Organism is the NCBI-taxonomy species name.

Q: Which residues are buried vs exposed?
A: Solvent accessibility: the surface area of each residue that a 1.4 Å water probe can touch, in Å². When only backbone atoms are present the absolute values are lower than full-atom SASA (side chains contribute most of the area) and are flagged as backbone-only.

Q: What do the diagnostic plots show?
A: Three diagnostic plots accompany the record. The Cα contact map visualizes the tertiary structure as a 2D adjacency matrix (8 Å cutoff, sequence-local contacts suppressed). The Ramachandran plot shows the distribution of backbone (φ, ψ) torsions, with points in the α and β basins reflecting secondary structure content. The PAE plot shows AlphaFold's inter-residue confidence as a color matrix.

Q: What is the amino-acid chain?
A: The amino-acid sequence is the protein's primary structure: the linear order of residues from the N-terminus to the C-terminus, written in one-letter code. Everything else here — the 3D coordinates, the secondary structure, the domain annotations — is ultimately a consequence of this string.

Q: What do the rendered images show?
A: The six renders are orthographic views along the three Cartesian axes in both directions. Representation (cartoon, sticks, or surface) and color scheme (sequence-rainbow or by-chain) vary across proteins so the training set covers all the common visualization conventions.

Q: Where is each backbone atom in 3D?
A: The mmCIF table is the protein's shape written out atom by atom. For each backbone N, Cα, C, and carbonyl O, it records an (x, y, z) coordinate triple in Å plus the residue type, chain letter, and residue number.

Q: How mobile is each atom in the crystal?
A: For experimental (PDB) structures, the B-factor (temperature factor) quantifies the positional spread of each atom in the crystal — a combination of thermal vibration and static disorder — in units of Å². High B-factors mark flexible loops or poorly resolved regions; low B-factors mark the rigid, well-ordered core.

Q: How big and how compact is the whole molecule?
A: Three whole-structure scalars: the radius of gyration (RMS distance of Cα from centroid, in Å), the count of Cα–Cα contacts (pairs closer than 8 Å and separated by more than four residues in sequence — i.e. tertiary, not local, contacts), and the bounding-box dimensions. Together they distinguish compact globular folds from extended fibres or disordered chains.

Q: What does the local fold look like, residue by residue?
A: A 3Di character summarizes, for each residue, the relative orientation of the Cα frame of its nearest spatial neighbor. Because it encodes fold topology rather than chemistry, 3Di alignments detect remote structural similarity that sequence alignment misses.

Q: How confident is the AlphaFold model at each residue?
A: For AlphaFold models, the B-factor field carries pLDDT — the model's own estimate of local accuracy on a 0–100 scale. Regions with pLDDT<50 should be treated as essentially unmodeled; they often correspond to intrinsically disordered segments.